Protein AF-A0A3P3WFN5-F1 (afdb_monomer_lite)

Structure (mmCIF, N/CA/C/O backbone):
data_AF-A0A3P3WFN5-F1
#
_entry.id   AF-A0A3P3WFN5-F1
#
loop_
_atom_site.group_PDB
_atom_site.id
_atom_site.type_symbol
_atom_site.label_atom_id
_atom_site.label_alt_id
_atom_site.label_comp_id
_atom_site.label_asym_id
_atom_site.label_entity_id
_atom_site.label_seq_id
_atom_site.pdbx_PDB_ins_code
_atom_site.Cartn_x
_atom_site.Cartn_y
_atom_site.Cartn_z
_atom_site.occupancy
_atom_site.B_iso_or_equiv
_atom_site.auth_seq_id
_atom_site.auth_comp_id
_atom_site.auth_asym_id
_atom_site.auth_atom_id
_atom_site.pdbx_PDB_model_num
ATOM 1 N N . MET A 1 1 ? -4.417 2.368 19.315 1.00 58.69 1 MET A N 1
ATOM 2 C CA . MET A 1 1 ? -3.559 3.204 18.438 1.00 58.69 1 MET A CA 1
ATOM 3 C C . MET A 1 1 ? -4.148 4.601 18.339 1.00 58.69 1 MET A C 1
ATOM 5 O O . MET A 1 1 ? -5.331 4.718 18.053 1.00 58.69 1 MET A O 1
ATOM 9 N N . ASN A 1 2 ? -3.350 5.642 18.591 1.00 70.12 2 ASN A N 1
ATOM 10 C CA . ASN A 1 2 ? -3.774 7.028 18.378 1.00 70.12 2 ASN A CA 1
ATOM 11 C C . ASN A 1 2 ? -4.041 7.242 16.872 1.00 70.12 2 ASN A C 1
ATOM 13 O O . ASN A 1 2 ? -3.256 6.734 16.069 1.00 70.12 2 ASN A O 1
ATOM 17 N N . ASN A 1 3 ? -5.107 7.954 16.479 1.00 73.06 3 ASN A N 1
ATOM 18 C CA . ASN A 1 3 ? -5.503 8.114 15.064 1.00 73.06 3 ASN A CA 1
ATOM 19 C C . ASN A 1 3 ? -4.339 8.638 14.194 1.00 73.06 3 ASN A C 1
ATOM 21 O O . ASN A 1 3 ? -4.201 8.247 13.041 1.00 73.06 3 ASN A O 1
ATOM 25 N N . LYS A 1 4 ? -3.419 9.411 14.791 1.00 79.38 4 LYS A N 1
ATOM 26 C CA . LYS A 1 4 ? -2.157 9.860 14.176 1.00 79.38 4 LYS A CA 1
ATOM 27 C C . LYS A 1 4 ? -1.321 8.727 13.562 1.00 79.38 4 LYS A C 1
ATOM 29 O O . LYS A 1 4 ? -0.768 8.902 12.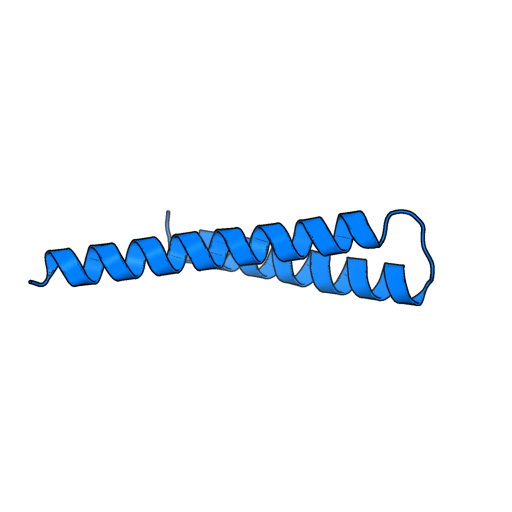487 1.00 79.38 4 LYS A O 1
ATOM 34 N N . LYS A 1 5 ? -1.243 7.559 14.211 1.00 79.69 5 LYS A N 1
ATOM 35 C CA . LYS A 1 5 ? -0.463 6.415 13.704 1.00 79.69 5 LYS A CA 1
ATOM 36 C C . LYS A 1 5 ? -1.079 5.829 12.433 1.00 79.69 5 LYS A C 1
ATOM 38 O O . LYS A 1 5 ? -0.344 5.423 11.549 1.00 79.69 5 LYS A O 1
ATOM 43 N N . ILE A 1 6 ? -2.408 5.824 12.331 1.00 80.69 6 ILE A N 1
ATOM 44 C CA . ILE A 1 6 ? -3.132 5.306 11.161 1.00 80.69 6 ILE A CA 1
ATOM 45 C C . ILE A 1 6 ? -2.859 6.192 9.940 1.00 80.69 6 ILE A C 1
ATOM 47 O O . ILE A 1 6 ? -2.545 5.674 8.876 1.00 80.69 6 ILE A O 1
ATOM 51 N N . TYR A 1 7 ? -2.878 7.518 10.108 1.00 85.25 7 TYR A N 1
ATOM 52 C CA . TYR A 1 7 ? -2.520 8.448 9.030 1.00 85.25 7 TYR A CA 1
ATOM 53 C C . TYR A 1 7 ? -1.079 8.275 8.544 1.00 85.25 7 TYR A C 1
ATOM 55 O O . TYR A 1 7 ? -0.825 8.381 7.350 1.00 85.25 7 TYR A O 1
ATOM 63 N N . ILE A 1 8 ? -0.142 7.960 9.444 1.00 88.06 8 ILE A N 1
ATOM 64 C CA . ILE A 1 8 ? 1.242 7.655 9.059 1.00 88.06 8 ILE A CA 1
ATOM 65 C C . ILE A 1 8 ? 1.294 6.398 8.179 1.00 88.06 8 ILE A C 1
ATOM 67 O O . ILE A 1 8 ? 1.969 6.416 7.155 1.00 88.06 8 ILE A O 1
ATOM 71 N N . PHE A 1 9 ? 0.551 5.338 8.521 1.00 86.25 9 PHE A N 1
ATOM 72 C CA . PHE A 1 9 ? 0.467 4.139 7.676 1.00 86.25 9 PHE A CA 1
ATOM 73 C C . PHE A 1 9 ? -0.126 4.438 6.296 1.00 86.25 9 PHE A C 1
ATOM 75 O O . PHE A 1 9 ? 0.423 3.965 5.305 1.00 86.25 9 PHE A O 1
ATOM 82 N N . PHE A 1 10 ? -1.175 5.263 6.221 1.00 87.75 10 PHE A N 1
ATOM 83 C CA . PHE A 1 10 ? -1.723 5.719 4.940 1.00 87.75 10 PHE A CA 1
ATOM 84 C C . PHE A 1 10 ? -0.701 6.509 4.121 1.00 87.75 10 PHE A C 1
ATOM 86 O O . PHE A 1 10 ? -0.521 6.220 2.945 1.00 87.75 10 PHE A O 1
ATOM 93 N N . MET A 1 11 ? 0.024 7.456 4.728 1.00 92.44 11 MET A N 1
ATOM 94 C CA . MET A 1 11 ? 1.045 8.214 3.996 1.00 92.44 11 MET A CA 1
ATOM 95 C C . MET A 1 11 ? 2.179 7.325 3.476 1.00 92.44 11 MET A C 1
ATOM 97 O O . MET A 1 11 ?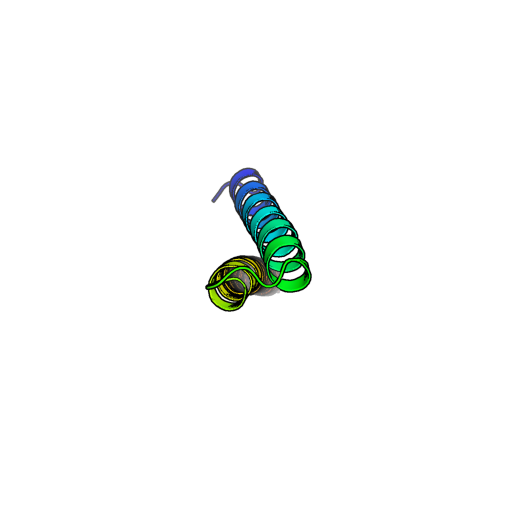 2.630 7.516 2.350 1.00 92.44 11 MET A O 1
ATOM 101 N N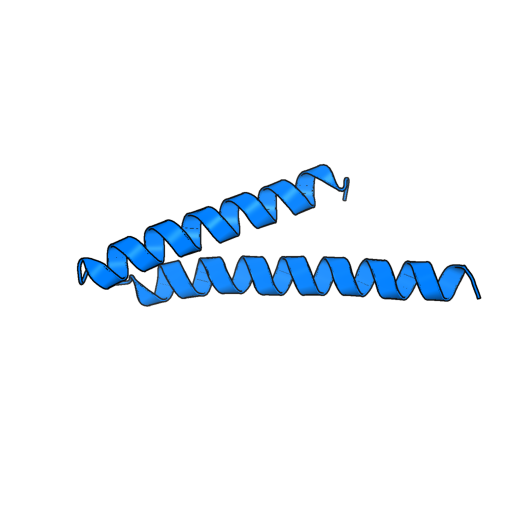 . ILE A 1 12 ? 2.639 6.353 4.271 1.00 93.50 12 ILE A N 1
ATOM 102 C CA . ILE A 1 12 ? 3.682 5.409 3.845 1.00 93.50 12 ILE A CA 1
ATOM 103 C C . ILE A 1 12 ? 3.166 4.515 2.708 1.00 93.50 12 ILE A C 1
ATOM 105 O O . ILE A 1 12 ? 3.878 4.320 1.724 1.00 93.50 12 ILE A O 1
ATOM 109 N N . GLY A 1 13 ? 1.934 4.007 2.819 1.00 93.56 13 GLY A N 1
ATOM 110 C CA . GLY A 1 13 ? 1.283 3.220 1.767 1.00 93.56 13 GLY A CA 1
ATOM 111 C C . GLY A 1 13 ? 1.173 3.999 0.456 1.00 93.56 13 GLY A C 1
ATOM 112 O O . GLY A 1 13 ? 1.667 3.536 -0.571 1.00 93.56 13 GLY A O 1
ATOM 113 N N . ALA A 1 14 ? 0.642 5.223 0.510 1.00 93.50 14 ALA A N 1
ATOM 114 C CA . ALA A 1 14 ? 0.527 6.110 -0.644 1.00 93.50 14 ALA A CA 1
ATOM 115 C C . ALA A 1 14 ? 1.893 6.415 -1.282 1.00 93.50 14 ALA A C 1
ATOM 117 O O . ALA A 1 14 ? 2.033 6.354 -2.504 1.00 93.50 14 ALA A O 1
ATOM 118 N N . LEU A 1 15 ? 2.924 6.682 -0.471 1.00 96.44 15 LEU A N 1
ATOM 119 C CA . LEU A 1 15 ? 4.281 6.912 -0.969 1.00 96.44 15 LEU A CA 1
ATOM 120 C C . LEU A 1 15 ? 4.826 5.682 -1.714 1.00 96.44 15 LEU A C 1
ATOM 122 O O . LEU A 1 15 ? 5.389 5.829 -2.796 1.00 96.44 15 LEU A O 1
ATOM 126 N N . LEU A 1 16 ? 4.626 4.475 -1.179 1.00 95.50 16 LEU A N 1
ATOM 127 C CA . LEU A 1 16 ? 5.041 3.232 -1.837 1.00 95.50 16 LEU A CA 1
ATOM 128 C C . LEU A 1 16 ? 4.276 2.976 -3.139 1.00 95.50 16 LEU A C 1
ATOM 130 O O . LEU A 1 16 ? 4.883 2.525 -4.106 1.00 95.50 16 LEU A O 1
ATOM 134 N N . ILE A 1 17 ? 2.983 3.305 -3.202 1.00 96.44 17 ILE A N 1
ATOM 135 C CA . ILE A 1 17 ? 2.194 3.207 -4.440 1.00 96.44 17 ILE A CA 1
ATOM 136 C C . ILE A 1 17 ? 2.744 4.166 -5.498 1.00 96.44 17 ILE A C 1
ATOM 138 O O . ILE A 1 17 ? 2.942 3.754 -6.640 1.00 96.44 17 ILE A O 1
ATOM 142 N N . ILE A 1 18 ? 3.034 5.419 -5.128 1.00 96.31 18 ILE A N 1
ATOM 143 C CA . ILE A 1 18 ? 3.600 6.419 -6.046 1.00 96.31 18 ILE A CA 1
ATOM 144 C C . ILE A 1 18 ? 4.971 5.958 -6.554 1.00 96.31 18 ILE A C 1
ATOM 146 O O . ILE A 1 18 ? 5.203 5.947 -7.763 1.00 96.31 18 ILE A O 1
ATOM 150 N N . ILE A 1 19 ? 5.862 5.531 -5.654 1.00 95.81 19 ILE A N 1
ATOM 151 C CA . ILE A 1 19 ? 7.196 5.034 -6.020 1.00 95.81 19 ILE A CA 1
ATOM 152 C C . ILE A 1 19 ? 7.076 3.798 -6.916 1.00 95.81 19 ILE A C 1
ATOM 154 O O . ILE A 1 19 ? 7.689 3.755 -7.980 1.00 95.81 19 ILE A O 1
ATOM 158 N N . GLY A 1 20 ? 6.256 2.818 -6.534 1.00 96.50 20 GLY A N 1
ATOM 159 C CA . GLY A 1 20 ? 6.040 1.604 -7.316 1.00 96.50 20 GLY A CA 1
ATOM 160 C C . GLY A 1 20 ? 5.447 1.892 -8.697 1.00 96.50 20 GLY A C 1
ATOM 161 O O . GLY A 1 20 ? 5.868 1.282 -9.678 1.00 96.50 20 GLY A O 1
ATOM 162 N N . ALA A 1 21 ? 4.529 2.857 -8.809 1.00 96.38 21 ALA A N 1
ATOM 163 C CA . ALA A 1 21 ? 3.967 3.293 -10.086 1.00 96.38 21 ALA A CA 1
ATOM 164 C C . ALA A 1 21 ? 5.025 3.938 -10.989 1.00 96.38 21 ALA A C 1
ATOM 166 O O . ALA A 1 21 ? 5.111 3.584 -12.165 1.00 96.38 21 ALA A O 1
ATOM 167 N N . ILE A 1 22 ? 5.870 4.819 -10.443 1.00 97.12 22 ILE A N 1
ATOM 168 C CA . ILE A 1 22 ? 6.999 5.405 -11.182 1.00 97.12 22 ILE A CA 1
ATOM 169 C C . ILE A 1 22 ? 7.951 4.299 -11.650 1.00 97.12 22 ILE A C 1
ATOM 171 O O . ILE A 1 22 ? 8.283 4.241 -12.833 1.00 97.12 22 ILE A O 1
ATOM 175 N N . MET A 1 23 ? 8.329 3.376 -10.760 1.00 97.12 23 MET A N 1
ATOM 176 C CA . MET A 1 23 ? 9.176 2.228 -11.103 1.00 97.12 23 MET A CA 1
ATOM 177 C C . MET A 1 23 ? 8.563 1.379 -12.221 1.00 97.12 23 MET A C 1
ATOM 179 O O . MET A 1 23 ? 9.281 0.953 -13.122 1.00 97.12 23 MET A O 1
ATOM 183 N N . LYS A 1 24 ? 7.240 1.171 -12.202 1.00 94.25 24 LYS A N 1
ATOM 184 C CA . LYS A 1 24 ? 6.530 0.397 -13.226 1.00 94.25 24 LYS A CA 1
ATOM 185 C C . LYS A 1 24 ? 6.526 1.095 -14.585 1.00 94.25 24 LYS A C 1
ATOM 187 O O . LYS A 1 24 ? 6.727 0.434 -15.598 1.00 94.25 24 LYS A O 1
ATOM 192 N N . ILE A 1 25 ? 6.353 2.419 -14.608 1.00 96.69 25 ILE A N 1
ATOM 193 C CA . ILE A 1 25 ? 6.444 3.237 -15.830 1.00 96.69 25 ILE A CA 1
ATOM 194 C C . ILE A 1 25 ? 7.874 3.220 -16.388 1.00 96.69 25 ILE A C 1
ATOM 196 O O . ILE A 1 25 ? 8.065 3.182 -17.598 1.00 96.69 25 ILE A O 1
ATOM 200 N N . MET A 1 26 ? 8.880 3.212 -15.512 1.00 97.62 26 MET A N 1
ATOM 201 C CA . MET A 1 26 ? 10.294 3.143 -15.888 1.00 97.62 26 MET A CA 1
ATOM 202 C C . MET A 1 26 ? 10.782 1.724 -16.225 1.00 97.62 26 MET A C 1
ATOM 204 O O . MET A 1 26 ? 11.964 1.555 -16.513 1.00 97.62 26 MET A O 1
ATOM 208 N N . HIS A 1 27 ? 9.909 0.711 -16.183 1.00 93.75 27 HIS A N 1
ATOM 209 C CA . HIS A 1 27 ? 10.264 -0.702 -16.372 1.00 93.75 27 HIS A CA 1
ATOM 210 C C . HIS A 1 27 ? 11.380 -1.200 -15.430 1.00 93.75 27 HIS A C 1
ATOM 212 O O . HIS A 1 27 ? 12.185 -2.051 -15.804 1.00 93.75 27 HIS A O 1
ATOM 218 N N . ILE A 1 28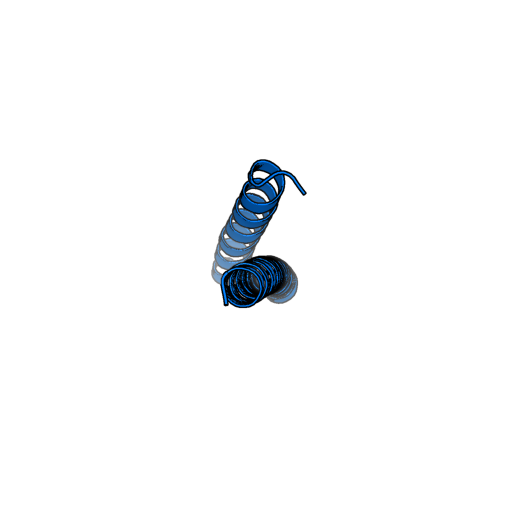 ? 11.427 -0.683 -14.198 1.00 94.44 28 ILE A N 1
ATOM 219 C CA . ILE A 1 28 ? 12.373 -1.137 -13.173 1.00 94.44 28 ILE A CA 1
ATOM 220 C C . ILE A 1 28 ? 11.895 -2.476 -12.604 1.00 94.44 28 ILE A C 1
ATOM 222 O O . ILE A 1 28 ? 10.728 -2.638 -12.239 1.00 94.44 28 ILE A O 1
ATOM 226 N N . GLU A 1 29 ? 12.814 -3.435 -12.498 1.00 90.81 29 GLU A N 1
ATOM 227 C CA . GLU A 1 29 ? 12.553 -4.739 -11.890 1.00 90.81 29 GLU A CA 1
ATOM 228 C C . GLU A 1 29 ? 12.009 -4.587 -10.458 1.00 90.81 29 GLU A C 1
ATOM 230 O O . GLU A 1 29 ? 12.322 -3.639 -9.738 1.00 90.81 29 GLU A O 1
ATOM 235 N N . HIS A 1 30 ? 11.152 -5.517 -10.034 1.00 92.38 30 HIS A N 1
ATOM 236 C CA . HIS A 1 30 ? 10.459 -5.483 -8.736 1.00 92.38 30 HIS A CA 1
ATOM 237 C C . HIS A 1 30 ? 9.424 -4.356 -8.542 1.00 92.38 30 HIS A C 1
ATOM 239 O O . HIS A 1 30 ? 8.876 -4.235 -7.442 1.00 92.38 30 HIS A O 1
ATOM 245 N N . SER A 1 31 ? 9.070 -3.583 -9.578 1.00 93.06 31 SER A N 1
ATOM 246 C CA . SER A 1 31 ? 8.019 -2.554 -9.481 1.00 93.06 31 SER A CA 1
ATOM 247 C C . SER A 1 31 ? 6.693 -3.096 -8.936 1.00 93.06 31 SER A C 1
ATOM 249 O O . SER A 1 31 ? 6.040 -2.441 -8.127 1.00 93.06 31 SER A O 1
ATOM 251 N N . ASP A 1 32 ? 6.320 -4.316 -9.333 1.00 93.94 32 ASP A N 1
ATOM 252 C CA . ASP A 1 32 ? 5.085 -4.982 -8.900 1.00 93.94 32 ASP A CA 1
ATOM 253 C C . ASP A 1 32 ? 5.088 -5.325 -7.412 1.00 93.94 32 ASP A C 1
ATOM 255 O O . ASP A 1 32 ? 4.050 -5.242 -6.756 1.00 93.94 32 ASP A O 1
ATOM 259 N N . PHE A 1 33 ? 6.258 -5.654 -6.860 1.00 95.06 33 PHE A N 1
ATOM 260 C CA . PHE A 1 33 ? 6.404 -5.909 -5.433 1.00 95.06 33 PHE A CA 1
ATOM 261 C C . PHE A 1 33 ? 6.215 -4.620 -4.627 1.00 95.06 33 PHE A C 1
ATOM 263 O O . PHE A 1 33 ? 5.471 -4.613 -3.648 1.00 95.06 33 PHE A O 1
ATOM 270 N N . VAL A 1 34 ? 6.833 -3.517 -5.062 1.00 94.88 34 VAL A N 1
ATOM 271 C CA . VAL A 1 34 ? 6.724 -2.213 -4.386 1.00 94.88 34 VAL A CA 1
ATOM 272 C C . VAL A 1 34 ? 5.288 -1.682 -4.442 1.00 94.88 34 VAL A C 1
ATOM 274 O O . VAL A 1 34 ? 4.739 -1.279 -3.413 1.00 94.88 34 VAL A O 1
ATOM 277 N N . LEU A 1 35 ? 4.645 -1.759 -5.612 1.00 95.06 35 LEU A N 1
ATOM 278 C CA . LEU A 1 35 ? 3.224 -1.432 -5.782 1.00 95.06 35 LEU A CA 1
ATOM 279 C C . LEU A 1 35 ? 2.329 -2.308 -4.901 1.00 95.06 35 LEU A C 1
ATOM 281 O O . LEU A 1 35 ? 1.457 -1.791 -4.204 1.00 95.06 35 LEU A O 1
ATOM 285 N N . GLY A 1 36 ? 2.556 -3.624 -4.905 1.00 94.88 36 GLY A N 1
ATOM 286 C CA . GLY A 1 36 ? 1.794 -4.577 -4.100 1.00 94.88 36 GLY A CA 1
ATOM 287 C C . GLY A 1 36 ? 1.934 -4.329 -2.598 1.00 94.88 36 GLY A C 1
ATOM 288 O O . GLY A 1 36 ? 0.940 -4.378 -1.876 1.00 94.88 36 GLY A O 1
ATOM 289 N N . ALA A 1 37 ? 3.137 -3.994 -2.126 1.00 94.31 37 ALA A N 1
ATOM 290 C CA . ALA A 1 37 ? 3.384 -3.640 -0.731 1.00 94.31 37 ALA A CA 1
ATOM 291 C C . ALA A 1 37 ? 2.641 -2.357 -0.324 1.00 94.31 37 ALA A C 1
ATOM 293 O O . ALA A 1 37 ? 2.012 -2.321 0.736 1.00 94.31 37 ALA A O 1
ATOM 294 N N . GLY A 1 38 ? 2.663 -1.328 -1.178 1.00 94.81 38 GLY A N 1
ATOM 295 C CA . GLY A 1 38 ? 1.916 -0.089 -0.955 1.00 94.81 38 GLY A CA 1
ATOM 296 C C . GLY A 1 38 ? 0.402 -0.319 -0.889 1.00 94.81 38 GLY A C 1
ATOM 297 O O . GLY A 1 38 ? -0.242 0.083 0.080 1.00 94.81 38 GLY A O 1
ATOM 298 N N . LEU A 1 39 ? -0.152 -1.051 -1.862 1.00 95.19 39 LEU A N 1
ATOM 299 C CA . LEU A 1 39 ? -1.573 -1.421 -1.885 1.00 95.19 39 LEU A CA 1
ATOM 300 C C . LEU A 1 39 ? -1.965 -2.279 -0.674 1.00 95.19 39 LEU A C 1
ATOM 302 O O . LEU A 1 39 ? -3.015 -2.061 -0.072 1.00 95.19 39 LEU A O 1
ATOM 306 N N . GLY A 1 40 ? -1.116 -3.231 -0.280 1.00 94.25 40 GLY A N 1
ATOM 307 C CA . GLY A 1 40 ? -1.350 -4.086 0.884 1.00 94.25 40 GLY A CA 1
ATOM 308 C C . GLY A 1 40 ? -1.439 -3.295 2.191 1.00 94.25 40 GLY A C 1
ATOM 309 O O . GLY A 1 40 ? -2.324 -3.555 3.010 1.00 94.25 40 GLY A O 1
ATOM 310 N N . LEU A 1 41 ? -0.572 -2.293 2.370 1.00 91.94 41 LEU A N 1
ATOM 311 C CA . LEU A 1 41 ? -0.631 -1.390 3.522 1.00 91.94 41 LEU A CA 1
ATOM 312 C C . LEU A 1 41 ? -1.926 -0.573 3.548 1.00 91.94 41 LEU A C 1
ATOM 314 O O . LEU A 1 41 ? -2.530 -0.442 4.615 1.00 91.94 41 LEU A O 1
ATOM 318 N N . GLU A 1 42 ? -2.381 -0.066 2.401 1.00 90.38 42 GLU A N 1
ATOM 319 C CA . GLU A 1 42 ? -3.639 0.684 2.335 1.00 90.38 42 GLU A CA 1
ATOM 320 C C . GLU A 1 42 ? -4.856 -0.191 2.631 1.00 90.38 42 GLU A C 1
ATOM 322 O O . GLU A 1 42 ? -5.681 0.177 3.469 1.00 90.38 42 GLU A O 1
ATOM 327 N N . VAL A 1 43 ? -4.946 -1.380 2.028 1.00 93.12 43 VAL A N 1
ATOM 328 C CA . VAL A 1 43 ? -6.042 -2.325 2.300 1.00 93.12 43 VAL A CA 1
ATOM 329 C C . VAL A 1 43 ? -6.077 -2.694 3.784 1.00 93.12 43 VAL A C 1
ATOM 331 O O . VAL A 1 43 ? -7.146 -2.681 4.399 1.00 93.12 43 VAL A O 1
ATOM 334 N N . GLY A 1 44 ? -4.916 -2.959 4.391 1.00 90.44 44 GLY A N 1
ATOM 335 C CA . GLY A 1 44 ? -4.817 -3.246 5.822 1.00 90.44 44 GLY A CA 1
ATOM 336 C C . GLY A 1 44 ? -5.268 -2.075 6.701 1.00 90.44 44 GLY A C 1
ATOM 337 O O . GLY A 1 44 ? -6.021 -2.268 7.660 1.00 90.44 44 GLY A O 1
ATOM 338 N N . ALA A 1 45 ? -4.861 -0.850 6.361 1.00 87.62 45 ALA A N 1
ATOM 339 C CA . ALA A 1 45 ? -5.258 0.352 7.089 1.00 87.62 45 ALA A CA 1
ATOM 340 C C . ALA A 1 45 ? -6.770 0.629 6.976 1.00 87.62 45 ALA A C 1
ATOM 342 O O . ALA A 1 45 ? -7.413 0.942 7.985 1.00 87.62 45 ALA A O 1
ATOM 343 N N . ILE A 1 46 ? -7.354 0.448 5.786 1.00 89.56 46 ILE A N 1
ATOM 344 C CA . ILE A 1 46 ? -8.798 0.583 5.544 1.00 89.56 46 ILE A CA 1
ATOM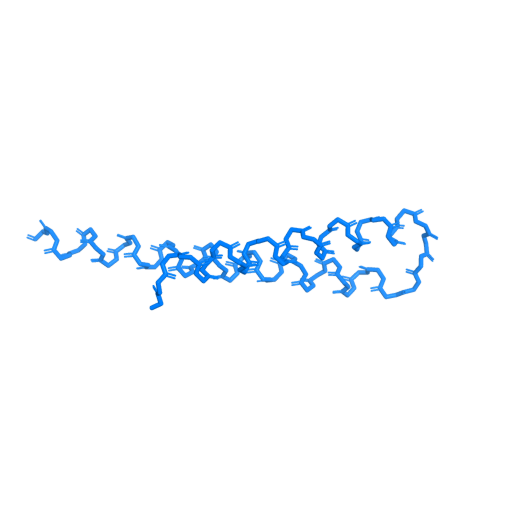 345 C C . ILE A 1 46 ? -9.573 -0.473 6.337 1.00 89.56 46 ILE A C 1
ATOM 347 O O . ILE A 1 46 ? -10.520 -0.129 7.047 1.00 89.56 46 ILE A O 1
ATOM 351 N N . ALA A 1 47 ? -9.155 -1.740 6.276 1.00 90.31 47 ALA A N 1
ATOM 352 C CA . ALA A 1 47 ? -9.803 -2.827 7.007 1.00 90.31 47 ALA A CA 1
ATOM 353 C C . ALA A 1 47 ? -9.784 -2.582 8.526 1.00 90.31 47 ALA A C 1
ATOM 355 O O . ALA A 1 47 ? -10.800 -2.762 9.202 1.00 90.31 47 ALA A O 1
ATOM 356 N N . PHE A 1 48 ? -8.659 -2.100 9.064 1.00 88.25 48 PHE A N 1
ATOM 357 C CA . PHE A 1 48 ? -8.551 -1.734 10.476 1.00 88.25 48 PHE A CA 1
ATOM 358 C C . PHE A 1 48 ? -9.492 -0.578 10.850 1.00 88.25 48 PHE A C 1
ATOM 360 O O . PHE A 1 48 ? -10.169 -0.637 11.882 1.00 88.25 48 PHE A O 1
ATOM 367 N N . PHE A 1 49 ? -9.561 0.467 10.020 1.00 86.88 49 PHE A N 1
ATOM 368 C CA . PHE A 1 49 ? -10.438 1.613 10.259 1.00 86.88 49 PHE 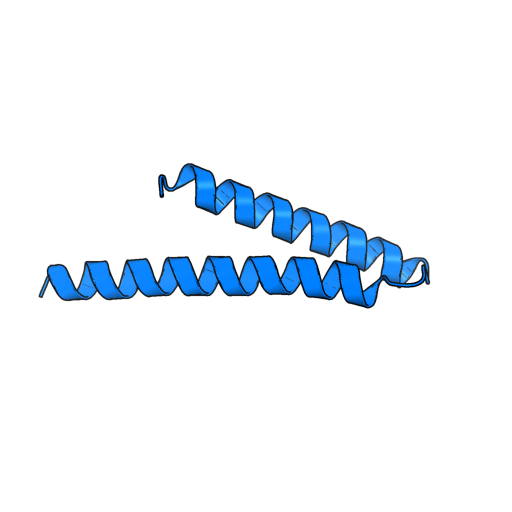A CA 1
ATOM 369 C C . PHE A 1 49 ? -11.921 1.221 10.214 1.00 86.88 49 PHE A C 1
ATOM 371 O O . PHE A 1 49 ? -12.674 1.575 11.123 1.00 86.88 49 PHE A O 1
ATOM 378 N N . LEU A 1 50 ? -12.325 0.427 9.218 1.00 89.00 50 LEU A N 1
ATOM 379 C CA . LEU A 1 50 ? -13.683 -0.111 9.110 1.00 89.00 50 LEU A CA 1
ATOM 380 C C . LEU A 1 50 ? -14.034 -1.002 10.305 1.00 89.00 50 LEU A C 1
ATOM 382 O O . LEU A 1 50 ? -15.105 -0.846 10.888 1.00 89.00 50 LEU A O 1
ATOM 386 N N . GLY A 1 51 ? -13.124 -1.881 10.733 1.00 89.19 51 GLY A N 1
ATOM 387 C CA . GLY A 1 51 ? -13.329 -2.713 11.921 1.00 89.19 51 GLY A CA 1
ATOM 388 C C . GLY A 1 51 ? -13.526 -1.888 13.197 1.00 89.19 51 GLY A C 1
ATOM 389 O O . GLY A 1 51 ? -14.383 -2.211 14.022 1.00 89.19 51 GLY A O 1
ATOM 390 N N . LYS A 1 52 ? -12.781 -0.785 13.343 1.00 85.62 52 LYS A N 1
ATOM 391 C CA . LYS A 1 52 ? -12.958 0.162 14.453 1.00 85.62 52 LYS A CA 1
ATOM 392 C C . LYS A 1 52 ? -14.312 0.876 14.379 1.00 85.62 52 LYS A C 1
ATOM 394 O O . LYS A 1 52 ? -14.980 0.984 15.403 1.00 85.62 52 LYS A O 1
ATOM 399 N N . LEU A 1 53 ? -14.725 1.324 13.192 1.00 86.69 53 LEU A N 1
ATOM 400 C CA . LEU A 1 53 ? -16.012 1.993 12.977 1.00 86.69 53 LEU A CA 1
ATOM 401 C C . LEU A 1 53 ? -17.195 1.068 13.299 1.00 86.69 53 LEU A C 1
ATOM 403 O O . LEU A 1 53 ? -18.122 1.473 13.994 1.00 86.69 53 LEU A O 1
ATOM 407 N N . LEU A 1 54 ? -17.141 -0.185 12.838 1.00 90.88 54 LEU A N 1
ATOM 408 C CA . LEU A 1 54 ? -18.181 -1.183 13.096 1.00 90.88 54 LEU A CA 1
ATOM 409 C C . LEU A 1 54 ? -18.302 -1.526 14.586 1.00 90.88 54 LEU A C 1
ATOM 411 O O . LEU A 1 54 ? -19.415 -1.705 15.073 1.00 90.88 54 LEU A O 1
ATOM 415 N N . ARG A 1 55 ? -17.180 -1.595 15.318 1.00 87.12 55 ARG A N 1
ATOM 416 C CA . ARG A 1 55 ? -17.197 -1.787 16.778 1.00 87.12 55 ARG A CA 1
ATOM 417 C C . ARG A 1 55 ? -17.809 -0.598 17.507 1.00 87.12 55 ARG A C 1
ATOM 419 O O . ARG A 1 55 ? -18.704 -0.816 18.310 1.00 87.12 55 ARG A O 1
ATOM 426 N N . ALA A 1 56 ? -17.390 0.626 17.181 1.00 83.50 56 ALA A N 1
ATOM 427 C CA . ALA A 1 56 ? -17.953 1.832 17.791 1.00 83.50 56 ALA A CA 1
ATOM 428 C C . ALA A 1 56 ? -19.478 1.893 17.601 1.00 83.50 56 ALA A C 1
ATOM 430 O O . ALA A 1 56 ? -20.218 2.054 18.560 1.00 83.50 56 ALA A O 1
ATOM 431 N N . LYS A 1 57 ? -19.962 1.615 16.383 1.00 80.31 57 LYS A N 1
ATOM 432 C CA . LYS A 1 57 ? -21.401 1.604 16.085 1.00 80.31 57 LYS A CA 1
ATOM 433 C C . LYS A 1 57 ? -22.189 0.515 16.831 1.00 80.31 57 LYS A C 1
ATOM 435 O O . LYS A 1 57 ? -23.398 0.643 16.974 1.00 80.31 57 LYS A O 1
ATOM 440 N N . LYS A 1 58 ? -21.536 -0.584 17.229 1.00 77.81 58 LYS A N 1
ATOM 441 C CA . LYS A 1 58 ? -22.152 -1.666 18.013 1.00 77.81 58 LYS A CA 1
ATOM 442 C C . LYS A 1 58 ? -22.243 -1.311 19.498 1.00 77.81 58 LYS A C 1
ATOM 444 O O . LYS A 1 58 ? -23.141 -1.803 20.158 1.00 77.81 58 LYS A O 1
ATOM 449 N N . GLU A 1 59 ? -21.311 -0.515 20.014 1.00 71.88 59 GLU A N 1
ATOM 450 C CA . GLU A 1 59 ? -21.296 -0.080 21.418 1.00 71.88 59 GLU A CA 1
ATOM 451 C C . GLU A 1 59 ? -22.324 1.034 21.701 1.00 71.88 59 GLU A C 1
ATOM 453 O O . GLU A 1 59 ? -22.725 1.201 22.847 1.00 71.88 59 GLU A O 1
ATOM 458 N N . ASP A 1 60 ? -22.790 1.740 20.662 1.00 61.03 60 ASP A N 1
ATOM 459 C CA . ASP A 1 60 ? -23.843 2.768 20.738 1.00 61.03 60 ASP A CA 1
ATOM 460 C C . ASP A 1 60 ? -25.292 2.215 20.618 1.00 61.03 60 ASP A C 1
ATOM 462 O O . ASP A 1 60 ? -26.246 2.996 20.680 1.00 61.03 60 ASP A O 1
ATOM 466 N N . LEU A 1 61 ? -25.475 0.900 20.412 1.00 54.12 61 LEU A N 1
ATOM 467 C CA . LEU A 1 61 ? -26.772 0.196 20.299 1.00 54.12 61 LEU A CA 1
ATOM 468 C C . LEU A 1 61 ? -27.057 -0.658 21.539 1.00 54.12 61 LEU A C 1
ATOM 470 O O . LEU A 1 61 ? -28.238 -0.691 21.950 1.00 54.12 61 LEU A O 1
#

pLDDT: mean 88.53, std 9.48, range [54.12, 97.62]

Foldseek 3Di:
DPVVVLVVLLVVLVVLLVVLVVCVVVVHPCSVVSNVVSVVSVVVSVVVVVVVVVVVVVVVD

Sequence (61 aa):
MNNKKIYIFFMIGALLIIIGAIMKIMHIEHSDFVLGAGLGLEVGAIAFFLGKLLRAKKEDL

Radius of gyration: 15.0 Å; chains: 1; bounding box: 39×16×38 Å

Organism: NCBI:txid2488993

InterPro domains:
  IPR055087 Gliding motility protein GldL-like, N-terminal domain [PF22827] (11-55)

Secondary structure (DSSP, 8-state):
--HHHHHHHHHHHHHHHHHHHHHHHTT-TTHHHHHHHHHHHHHHHHHHHHHHHHHHHHHT-